Protein AF-A0A941S329-F1 (afdb_monomer)

Secondary structure (DSSP, 8-state):
---SPPSS-TTGGG-HHHHHHHHHH-TT-B-TTT--BHHHHHHTS-HHHHHTSPP-

Structure (mmCIF, N/CA/C/O backbone):
data_AF-A0A9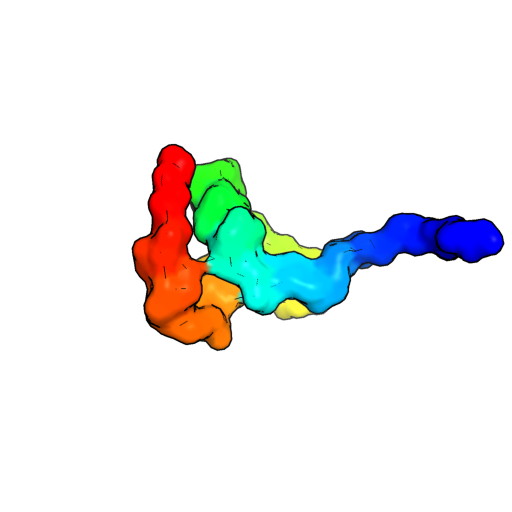41S329-F1
#
_entry.id   AF-A0A941S329-F1
#
loop_
_atom_site.group_PDB
_atom_site.id
_atom_site.type_symbol
_atom_site.label_atom_id
_atom_site.label_alt_id
_atom_site.label_comp_id
_atom_site.label_asym_id
_atom_site.label_entity_id
_atom_site.label_seq_id
_atom_site.pdbx_PDB_ins_code
_atom_site.Cartn_x
_atom_site.Cartn_y
_atom_site.Cartn_z
_atom_site.occupancy
_atom_site.B_iso_or_equiv
_atom_site.auth_seq_id
_atom_site.auth_comp_id
_atom_site.auth_asym_id
_atom_site.auth_atom_id
_atom_site.pdbx_PDB_model_num
ATOM 1 N N . GLU A 1 1 ? 9.116 -4.696 27.850 1.00 72.88 1 GLU A N 1
ATOM 2 C CA . GLU A 1 1 ? 8.592 -5.692 26.889 1.00 72.88 1 GLU A CA 1
ATOM 3 C C . GLU A 1 1 ? 7.970 -4.955 25.706 1.00 72.88 1 GLU A C 1
ATOM 5 O O . GLU A 1 1 ? 7.469 -3.855 25.914 1.00 72.88 1 GLU A O 1
ATOM 10 N N . SER A 1 2 ? 8.050 -5.488 24.483 1.00 80.62 2 SER A N 1
ATOM 11 C CA . SER A 1 2 ? 7.308 -4.919 23.342 1.00 80.62 2 SER A CA 1
ATOM 12 C C . SER A 1 2 ? 5.845 -5.361 23.424 1.00 80.62 2 SER A C 1
ATOM 14 O O . SER A 1 2 ? 5.585 -6.519 23.734 1.00 80.62 2 SER A O 1
ATOM 16 N N . GLY A 1 3 ? 4.909 -4.435 23.193 1.00 87.00 3 GLY A N 1
ATOM 17 C CA . GLY A 1 3 ? 3.464 -4.687 23.251 1.00 87.00 3 GLY A CA 1
ATOM 18 C C . GLY A 1 3 ? 2.937 -5.619 22.145 1.00 87.00 3 GLY A C 1
ATOM 19 O O . GLY A 1 3 ? 3.723 -6.183 21.380 1.00 87.00 3 GLY A O 1
ATOM 20 N N . PRO A 1 4 ? 1.603 -5.789 22.040 1.00 92.75 4 PRO A N 1
ATOM 21 C CA . PRO A 1 4 ? 0.997 -6.645 21.023 1.00 92.75 4 PRO A CA 1
ATOM 22 C C . PRO A 1 4 ? 1.289 -6.138 19.596 1.00 92.75 4 PRO A C 1
ATOM 24 O O . PRO A 1 4 ? 1.536 -4.944 19.400 1.00 92.75 4 PRO A O 1
ATOM 27 N N . PRO A 1 5 ? 1.247 -7.022 18.581 1.00 91.81 5 PRO A N 1
ATOM 28 C CA . PRO A 1 5 ? 1.439 -6.627 17.189 1.00 91.81 5 PRO A CA 1
ATOM 29 C C . PRO A 1 5 ? 0.351 -5.646 16.734 1.00 91.81 5 PRO A C 1
ATOM 31 O O . PRO A 1 5 ? -0.822 -5.792 17.075 1.00 91.81 5 PRO A O 1
ATOM 34 N N . VAL A 1 6 ? 0.742 -4.665 15.919 1.00 93.88 6 VAL A N 1
ATOM 35 C CA . VAL A 1 6 ? -0.177 -3.675 15.342 1.00 93.88 6 VAL A CA 1
ATOM 36 C C . VAL A 1 6 ? -0.560 -4.103 13.932 1.00 93.88 6 VAL A C 1
ATOM 38 O O . VAL A 1 6 ? 0.306 -4.222 13.062 1.00 93.88 6 VAL A O 1
ATOM 41 N N . LEU A 1 7 ? -1.857 -4.317 13.709 1.00 92.56 7 LEU A N 1
ATOM 42 C CA . LEU A 1 7 ? -2.421 -4.725 12.426 1.00 92.56 7 LEU A CA 1
ATOM 43 C C . LEU A 1 7 ? -3.615 -3.832 12.043 1.00 92.56 7 LEU A C 1
ATOM 45 O O . LEU A 1 7 ? -4.474 -3.598 12.893 1.00 92.56 7 LEU A O 1
ATOM 49 N N . PRO A 1 8 ? -3.720 -3.396 10.772 1.00 93.06 8 PRO A N 1
ATOM 50 C CA . PRO A 1 8 ? -2.658 -3.404 9.760 1.00 93.06 8 PRO A CA 1
ATOM 51 C C . PRO A 1 8 ? -1.450 -2.557 10.203 1.00 93.06 8 PRO A C 1
ATOM 53 O O . PRO A 1 8 ? -1.580 -1.642 11.015 1.00 93.06 8 PRO A O 1
ATOM 56 N N . HIS A 1 9 ? -0.250 -2.874 9.701 1.00 94.56 9 HIS A N 1
ATOM 57 C CA . HIS A 1 9 ? 0.952 -2.132 10.089 1.00 94.56 9 HIS A CA 1
ATOM 58 C C . HIS A 1 9 ? 0.806 -0.650 9.676 1.00 94.56 9 HIS A C 1
ATOM 60 O O . HIS A 1 9 ? 0.571 -0.396 8.494 1.00 94.56 9 HIS A O 1
ATOM 66 N N . PRO A 1 10 ? 1.030 0.343 10.564 1.00 92.38 10 PRO A N 1
ATOM 67 C CA . PRO A 1 10 ? 0.644 1.745 10.322 1.00 92.38 10 PRO A CA 1
ATOM 68 C C . PRO A 1 10 ? 1.245 2.403 9.074 1.00 92.38 10 PRO A C 1
ATOM 70 O O . PRO A 1 10 ? 0.736 3.398 8.580 1.00 92.38 10 PRO A O 1
ATOM 73 N N . ARG A 1 11 ? 2.364 1.872 8.572 1.00 94.50 11 ARG A N 1
ATOM 74 C CA . ARG A 1 11 ? 3.042 2.378 7.366 1.00 94.50 11 ARG A CA 1
ATOM 75 C C . ARG A 1 11 ? 2.870 1.483 6.140 1.00 94.50 11 ARG A C 1
ATOM 77 O O . ARG A 1 11 ? 3.581 1.688 5.168 1.00 94.50 11 ARG A O 1
ATOM 84 N N . MET 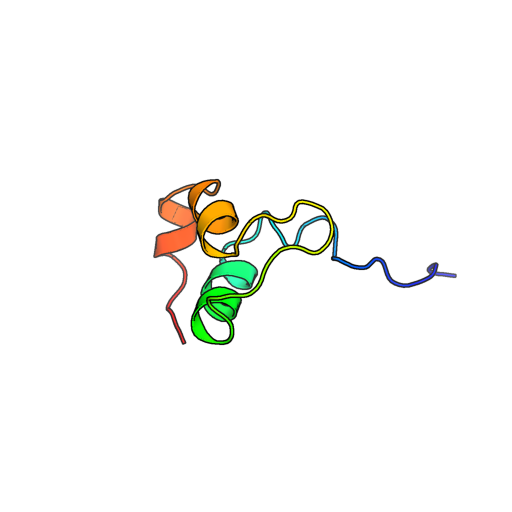A 1 12 ? 2.022 0.452 6.178 1.00 95.69 12 MET A N 1
ATOM 85 C CA . MET A 1 12 ? 1.890 -0.451 5.026 1.00 95.69 12 MET A CA 1
ATOM 86 C C . MET A 1 12 ? 1.338 0.275 3.793 1.00 95.69 12 MET A C 1
ATOM 88 O O . MET A 1 12 ? 1.818 0.070 2.685 1.00 95.69 12 MET A O 1
ATOM 92 N N . GLU A 1 13 ? 0.379 1.176 4.008 1.00 95.69 13 GLU A N 1
ATOM 93 C CA . GLU A 1 13 ? -0.317 1.918 2.956 1.00 95.69 13 GLU A CA 1
ATOM 94 C C . GLU A 1 13 ? 0.538 3.017 2.310 1.00 95.69 13 GLU A C 1
ATOM 96 O O . GLU A 1 13 ? 0.202 3.503 1.238 1.00 95.69 13 GLU A O 1
ATOM 101 N N . SER A 1 14 ? 1.674 3.375 2.917 1.00 96.12 14 SER A N 1
ATOM 102 C CA . SER A 1 14 ? 2.608 4.383 2.401 1.00 96.12 14 SER A CA 1
ATOM 103 C C . SER A 1 14 ? 3.862 3.788 1.755 1.00 96.12 14 SER A C 1
ATOM 105 O O . SER A 1 14 ? 4.858 4.486 1.574 1.00 96.12 14 SER A O 1
ATOM 107 N N . ARG A 1 15 ? 3.863 2.485 1.434 1.00 97.12 15 ARG A N 1
ATOM 108 C CA . ARG A 1 15 ? 5.046 1.784 0.911 1.00 97.12 15 ARG A CA 1
ATOM 109 C C . ARG A 1 15 ? 4.757 1.066 -0.397 1.00 97.12 15 ARG A C 1
ATOM 111 O O . ARG A 1 15 ? 4.118 0.017 -0.417 1.00 97.12 15 ARG A O 1
ATOM 118 N N . ALA A 1 16 ? 5.338 1.574 -1.484 1.00 97.56 16 ALA A N 1
ATOM 119 C CA . ALA A 1 16 ? 5.203 0.972 -2.809 1.00 97.56 16 ALA A CA 1
ATOM 120 C C . ALA A 1 16 ? 5.689 -0.488 -2.850 1.00 97.56 16 ALA A C 1
ATOM 122 O O . ALA A 1 16 ? 5.016 -1.330 -3.430 1.00 97.56 16 ALA A O 1
ATOM 123 N N . PHE A 1 17 ? 6.788 -0.824 -2.161 1.00 96.25 17 PHE A N 1
ATOM 124 C CA . PHE A 1 17 ? 7.306 -2.201 -2.114 1.00 96.25 17 PHE A CA 1
ATOM 125 C C . PHE A 1 17 ? 6.387 -3.193 -1.379 1.00 96.25 17 PHE A C 1
ATOM 127 O O . PHE A 1 17 ? 6.601 -4.396 -1.468 1.00 96.25 17 PHE A O 1
ATOM 134 N N . VAL A 1 18 ? 5.389 -2.704 -0.636 1.00 96.38 18 VAL A N 1
ATOM 135 C CA . VAL A 1 18 ? 4.334 -3.534 -0.040 1.00 96.38 18 VAL A CA 1
ATOM 136 C C . VAL A 1 18 ? 3.151 -3.612 -0.994 1.00 96.38 18 VAL A C 1
ATOM 138 O O . VAL A 1 18 ? 2.668 -4.696 -1.307 1.00 96.38 18 VAL A O 1
ATOM 141 N N . LEU A 1 19 ? 2.690 -2.456 -1.471 1.00 97.38 19 LEU A N 1
ATOM 142 C CA . LEU A 1 19 ? 1.456 -2.364 -2.240 1.00 97.38 19 LEU A CA 1
ATOM 143 C C . LEU A 1 19 ? 1.571 -2.904 -3.671 1.00 97.38 19 LEU A C 1
ATOM 145 O O . LEU A 1 19 ? 0.589 -3.440 -4.176 1.00 97.38 19 LEU A O 1
ATOM 149 N N . VAL A 1 20 ? 2.733 -2.782 -4.327 1.00 97.94 20 VAL A N 1
ATOM 150 C CA . VAL A 1 20 ? 2.931 -3.307 -5.690 1.00 97.94 20 VAL A CA 1
ATOM 151 C C . VAL A 1 20 ? 2.838 -4.838 -5.695 1.00 97.94 20 VAL A C 1
ATOM 153 O O . VAL A 1 20 ? 1.921 -5.336 -6.345 1.00 97.94 20 VAL A O 1
ATOM 156 N N . PRO A 1 21 ? 3.638 -5.588 -4.905 1.00 97.25 21 PRO A N 1
ATOM 157 C CA . PRO A 1 21 ? 3.469 -7.039 -4.823 1.00 97.25 21 PRO A CA 1
ATOM 158 C C . PRO A 1 21 ? 2.078 -7.454 -4.330 1.00 97.25 21 PRO A C 1
ATOM 160 O O . PRO A 1 21 ? 1.523 -8.429 -4.825 1.00 97.25 21 PRO A O 1
ATOM 163 N N . LEU A 1 22 ? 1.481 -6.710 -3.386 1.00 96.81 22 LEU A N 1
ATOM 164 C CA . LEU A 1 22 ? 0.130 -7.000 -2.894 1.00 96.81 22 LEU A CA 1
ATOM 165 C C . LEU A 1 22 ? -0.922 -6.915 -4.005 1.00 96.81 22 LEU A C 1
ATOM 167 O O . LEU A 1 22 ? -1.799 -7.770 -4.071 1.00 96.81 22 LEU A O 1
ATOM 171 N N . ARG A 1 23 ? -0.833 -5.914 -4.887 1.00 97.38 23 ARG A N 1
ATOM 172 C CA . ARG A 1 23 ? -1.722 -5.801 -6.049 1.00 97.38 23 ARG A CA 1
ATOM 173 C C . ARG A 1 23 ? -1.542 -6.981 -6.999 1.00 97.38 23 ARG A C 1
ATOM 175 O O . ARG A 1 23 ? -2.532 -7.447 -7.549 1.00 97.38 23 ARG A O 1
ATOM 182 N N . ASP A 1 24 ? -0.311 -7.442 -7.191 1.00 96.94 24 ASP A N 1
ATOM 183 C CA . ASP A 1 24 ? -0.0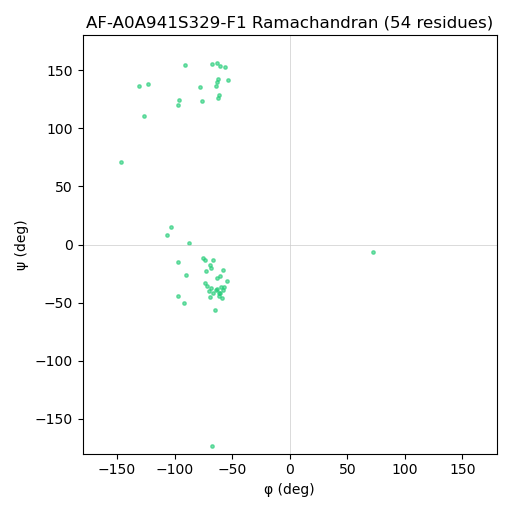20 -8.528 -8.126 1.00 96.94 24 ASP A CA 1
ATOM 184 C C . ASP A 1 24 ? -0.600 -9.868 -7.625 1.00 96.94 24 ASP A C 1
ATOM 186 O O . ASP A 1 24 ? -1.151 -10.633 -8.414 1.00 96.94 24 ASP A O 1
ATOM 190 N N . VAL A 1 25 ? -0.559 -10.127 -6.310 1.00 97.44 25 VAL A N 1
ATOM 191 C CA . VAL A 1 25 ? -1.090 -11.376 -5.722 1.00 97.44 25 VAL A CA 1
ATOM 192 C C . VAL A 1 25 ? -2.564 -11.305 -5.303 1.00 97.44 25 VAL A C 1
ATOM 194 O O . VAL A 1 25 ? -3.230 -12.336 -5.240 1.00 97.44 25 VAL A O 1
ATOM 197 N N . ALA A 1 26 ? -3.077 -10.117 -4.979 1.00 97.12 26 ALA A N 1
ATOM 198 C CA . ALA A 1 26 ? -4.433 -9.904 -4.471 1.00 97.12 26 ALA A CA 1
ATOM 199 C C . ALA A 1 26 ? -5.001 -8.549 -4.956 1.00 97.12 26 ALA A C 1
ATOM 201 O O . ALA A 1 26 ? -5.172 -7.619 -4.160 1.00 97.12 26 ALA A O 1
ATOM 202 N N . PRO A 1 27 ? -5.320 -8.415 -6.258 1.00 96.56 27 PRO A N 1
ATOM 203 C CA . PRO A 1 27 ? -5.732 -7.141 -6.859 1.00 96.56 27 PRO A CA 1
ATOM 204 C C . PRO A 1 27 ? -7.037 -6.576 -6.279 1.00 96.56 27 PRO A C 1
ATOM 206 O O . PRO A 1 27 ? -7.206 -5.357 -6.221 1.00 96.56 27 PRO A O 1
ATOM 209 N N . ASP A 1 28 ? -7.928 -7.449 -5.805 1.00 97.25 28 ASP A N 1
ATOM 210 C CA . ASP A 1 28 ? -9.216 -7.076 -5.208 1.00 97.25 28 ASP A CA 1
ATOM 211 C C . ASP A 1 28 ? -9.130 -6.798 -3.699 1.00 97.25 28 ASP A C 1
ATOM 213 O O . ASP A 1 28 ? -10.142 -6.499 -3.057 1.00 97.25 28 ASP A O 1
ATOM 217 N N . TRP A 1 29 ? -7.933 -6.891 -3.106 1.00 97.12 29 TRP A N 1
ATOM 218 C CA . TRP A 1 29 ? -7.750 -6.625 -1.686 1.00 97.12 29 TRP A CA 1
ATOM 219 C C . TRP A 1 29 ? -8.090 -5.171 -1.338 1.00 97.12 29 TRP A C 1
ATOM 221 O O . TRP A 1 29 ? -7.738 -4.218 -2.047 1.00 97.12 29 TRP A O 1
ATOM 231 N N . ARG A 1 30 ? -8.754 -5.007 -0.190 1.00 97.69 30 ARG A N 1
ATOM 232 C CA . ARG A 1 30 ? -9.163 -3.718 0.369 1.00 97.69 30 ARG A CA 1
ATOM 233 C C . ARG A 1 30 ? -8.596 -3.542 1.766 1.00 97.69 30 ARG A C 1
ATOM 235 O O . ARG A 1 30 ? -8.640 -4.466 2.579 1.00 97.69 30 AR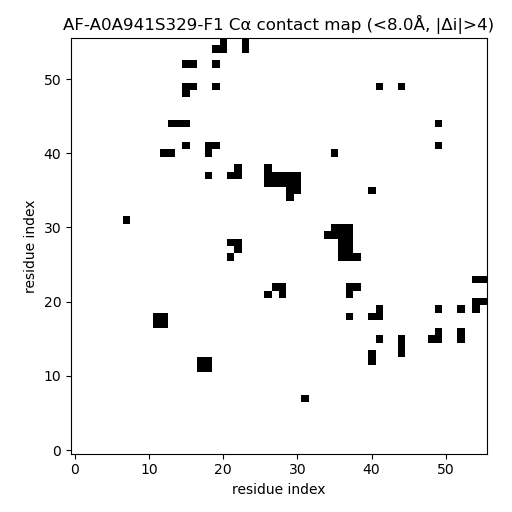G A O 1
ATOM 242 N N . HIS A 1 31 ? -8.109 -2.340 2.053 1.00 96.81 31 HIS A N 1
ATOM 243 C CA . HIS A 1 31 ? -7.594 -2.000 3.369 1.00 96.81 31 HIS A CA 1
ATOM 244 C C . HIS A 1 31 ? -8.709 -2.101 4.418 1.00 96.81 31 HIS A C 1
ATOM 246 O O . HIS A 1 31 ? -9.750 -1.462 4.253 1.00 96.81 31 HIS A O 1
ATOM 252 N N . PRO A 1 32 ? -8.517 -2.870 5.505 1.00 96.06 32 PRO A N 1
ATOM 253 C CA . PRO A 1 32 ? -9.605 -3.229 6.415 1.00 96.06 32 PRO A CA 1
ATOM 254 C C . PRO A 1 32 ? -10.150 -2.042 7.216 1.00 96.06 32 PRO A C 1
ATOM 256 O O . PRO A 1 32 ? -11.264 -2.117 7.720 1.00 96.06 32 PRO A O 1
ATOM 259 N N . VAL A 1 33 ? -9.382 -0.953 7.337 1.00 95.56 33 VAL A N 1
ATOM 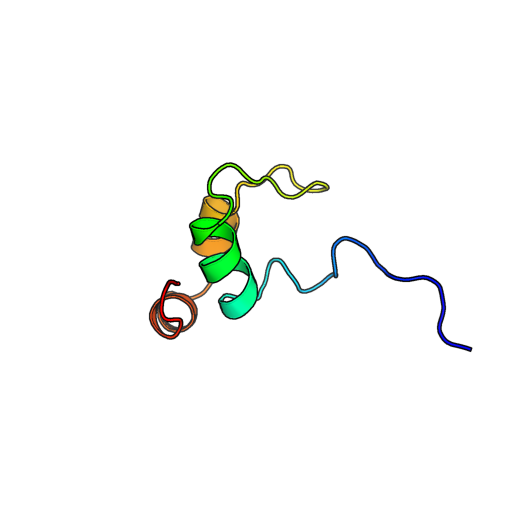260 C CA . VAL A 1 33 ? -9.794 0.243 8.090 1.00 95.56 33 VAL A CA 1
ATOM 261 C C . VAL A 1 33 ? -10.382 1.317 7.173 1.00 95.56 33 VAL A C 1
ATOM 263 O O . VAL A 1 33 ? -11.406 1.905 7.497 1.00 95.56 33 VAL A O 1
ATOM 266 N N . SER A 1 34 ? -9.755 1.579 6.021 1.00 95.44 34 SER A N 1
ATOM 267 C CA . SER A 1 34 ? -10.149 2.678 5.122 1.00 95.44 34 SER A CA 1
ATOM 268 C C . SER A 1 34 ? -11.053 2.242 3.967 1.00 95.44 34 SER A C 1
ATOM 270 O O . SER A 1 34 ? -11.633 3.092 3.300 1.00 95.44 34 SER A O 1
ATOM 272 N N . GLY A 1 35 ? -11.161 0.939 3.687 1.00 96.88 35 GLY A N 1
ATOM 273 C CA . GLY A 1 35 ? -11.939 0.388 2.569 1.00 96.88 35 GLY A CA 1
ATOM 274 C C . GLY A 1 35 ? -11.330 0.609 1.177 1.00 96.88 35 GLY A C 1
ATOM 275 O O . GLY A 1 35 ? -11.832 0.055 0.191 1.00 96.88 35 GLY A O 1
ATOM 276 N N . LEU A 1 36 ? -10.241 1.379 1.092 1.00 97.81 36 LEU A N 1
ATOM 277 C CA . LEU A 1 36 ? -9.529 1.669 -0.149 1.00 97.81 36 LEU A CA 1
ATOM 278 C C . LEU A 1 36 ? -8.939 0.390 -0.742 1.00 97.81 36 LEU A C 1
ATOM 280 O O . LEU A 1 36 ? -8.349 -0.432 -0.038 1.00 97.81 36 LEU A O 1
ATOM 284 N N . SER A 1 37 ? -9.087 0.230 -2.051 1.00 98.06 37 SER A N 1
ATOM 285 C CA . SER A 1 37 ? -8.420 -0.822 -2.813 1.00 98.06 37 SER A CA 1
ATOM 286 C C . SER A 1 37 ? -6.909 -0.599 -2.851 1.00 98.06 37 SER A C 1
ATOM 288 O O . SER A 1 37 ? -6.423 0.534 -2.793 1.00 98.06 37 SER A O 1
ATOM 290 N N . VAL A 1 38 ? -6.149 -1.677 -3.048 1.00 97.12 38 VAL A N 1
ATOM 291 C CA . VAL A 1 38 ? -4.691 -1.594 -3.249 1.00 97.12 38 VAL A CA 1
ATOM 292 C C . VAL A 1 38 ? -4.306 -0.647 -4.400 1.00 97.12 38 VAL A C 1
ATOM 294 O O . VAL A 1 38 ? -3.294 0.049 -4.333 1.00 97.12 38 VAL A O 1
ATOM 297 N N . THR A 1 39 ? -5.155 -0.541 -5.427 1.00 96.81 39 THR A N 1
ATOM 298 C CA . THR A 1 39 ? -4.954 0.372 -6.561 1.00 96.81 39 THR A CA 1
ATOM 299 C C . THR A 1 39 ? -5.138 1.838 -6.163 1.00 96.81 39 THR A C 1
ATOM 301 O O . THR A 1 39 ? -4.374 2.693 -6.611 1.00 96.81 39 THR A O 1
ATOM 304 N N . GLU A 1 40 ? -6.127 2.150 -5.325 1.00 98.00 40 GLU A N 1
ATOM 305 C CA . GLU A 1 40 ? -6.332 3.506 -4.796 1.00 98.00 40 GLU A CA 1
ATOM 306 C C . GLU A 1 40 ? -5.182 3.925 -3.877 1.00 98.00 40 GLU A C 1
ATOM 308 O O . GLU A 1 40 ? -4.671 5.036 -4.015 1.00 98.00 40 GLU A O 1
ATOM 313 N N . LEU A 1 41 ? -4.706 3.013 -3.022 1.00 97.50 41 LEU A N 1
ATOM 314 C CA . LEU A 1 41 ? -3.538 3.258 -2.173 1.00 97.50 41 LEU A CA 1
ATOM 315 C C . LEU A 1 41 ? -2.275 3.528 -3.004 1.00 97.50 41 LEU A C 1
ATOM 317 O O . LEU A 1 41 ? -1.560 4.491 -2.746 1.00 97.50 41 LEU A O 1
ATOM 321 N N . LEU A 1 42 ? -2.028 2.738 -4.056 1.00 97.12 42 LEU A N 1
ATOM 322 C CA . LEU A 1 42 ? -0.908 2.977 -4.972 1.00 97.12 42 LEU A CA 1
ATOM 323 C C . LEU A 1 42 ? -1.009 4.342 -5.660 1.00 97.12 42 LEU A C 1
ATOM 325 O O . LEU A 1 42 ? -0.004 5.041 -5.776 1.00 97.12 42 LEU A O 1
ATOM 329 N N . LYS A 1 43 ? -2.203 4.748 -6.107 1.00 97.19 43 LYS A N 1
ATOM 330 C CA . LYS A 1 43 ? -2.410 6.056 -6.754 1.00 97.19 43 LYS A CA 1
ATOM 331 C C . LYS A 1 43 ? -2.056 7.235 -5.843 1.00 97.19 43 LYS A C 1
ATOM 333 O O . LYS A 1 43 ? -1.668 8.275 -6.370 1.00 97.19 43 LYS A O 1
ATOM 338 N N . ALA A 1 44 ? -2.150 7.069 -4.523 1.00 97.00 44 ALA A N 1
ATOM 339 C CA . ALA A 1 44 ? -1.773 8.088 -3.545 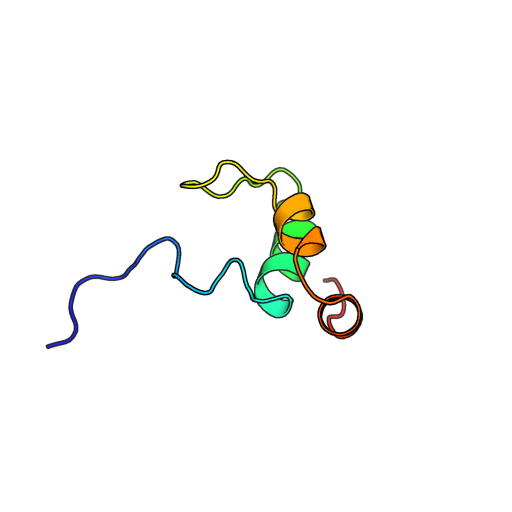1.00 97.00 44 ALA A CA 1
ATOM 340 C C . ALA A 1 44 ? -0.248 8.239 -3.358 1.00 97.00 44 ALA A C 1
ATOM 342 O O . ALA A 1 44 ? 0.191 9.209 -2.743 1.00 97.00 44 ALA A O 1
ATOM 343 N N . LEU A 1 45 ? 0.569 7.319 -3.891 1.00 97.06 45 LEU A N 1
ATOM 344 C CA . LEU A 1 45 ? 2.030 7.367 -3.774 1.00 97.06 45 LEU A CA 1
ATOM 345 C C . LEU A 1 45 ? 2.702 8.114 -4.941 1.00 97.06 45 LEU A C 1
ATOM 347 O O . LEU A 1 45 ? 2.181 8.117 -6.068 1.00 97.06 45 LEU A O 1
ATOM 351 N N . PRO A 1 46 ? 3.906 8.685 -4.733 1.00 97.38 46 PRO A N 1
ATOM 352 C CA . PRO A 1 46 ? 4.698 9.264 -5.814 1.00 97.38 46 PRO A CA 1
ATOM 353 C C . PRO A 1 46 ? 4.915 8.278 -6.969 1.00 97.38 46 PRO A C 1
ATOM 355 O O . PRO A 1 46 ? 5.117 7.082 -6.760 1.00 97.38 46 PRO A O 1
ATOM 358 N N . VAL A 1 47 ? 4.875 8.778 -8.208 1.00 95.50 47 VAL A N 1
ATOM 359 C CA . VAL A 1 47 ? 5.071 7.951 -9.417 1.00 95.50 47 VAL A CA 1
ATOM 360 C C . VAL A 1 47 ? 6.433 7.256 -9.385 1.00 95.50 47 VAL A C 1
ATOM 362 O O . VAL A 1 47 ? 6.499 6.043 -9.559 1.00 95.50 47 VAL A O 1
ATOM 365 N N . ALA A 1 48 ? 7.490 8.001 -9.049 1.00 96.31 48 ALA A N 1
ATOM 366 C CA . ALA A 1 48 ? 8.854 7.480 -8.985 1.00 96.31 48 ALA A CA 1
ATOM 367 C C . ALA A 1 48 ? 8.997 6.283 -8.026 1.00 96.31 48 ALA A C 1
ATOM 369 O O . ALA A 1 48 ? 9.727 5.342 -8.321 1.00 96.31 48 ALA A O 1
ATOM 370 N N . GLU A 1 49 ? 8.275 6.280 -6.901 1.00 95.81 49 GLU A N 1
ATOM 371 C CA . GLU A 1 49 ? 8.308 5.159 -5.955 1.00 95.81 49 GLU A CA 1
ATOM 372 C C . GLU A 1 49 ? 7.597 3.917 -6.494 1.00 95.81 49 GLU A C 1
ATOM 374 O O . GLU A 1 49 ? 8.040 2.801 -6.238 1.00 95.81 49 GLU A O 1
ATOM 379 N N . ARG A 1 50 ? 6.507 4.095 -7.248 1.00 94.69 50 ARG A N 1
ATOM 380 C CA . ARG A 1 50 ? 5.767 2.985 -7.862 1.00 94.69 50 ARG A CA 1
ATOM 381 C C . ARG A 1 50 ? 6.561 2.322 -8.978 1.00 94.69 50 ARG A C 1
ATOM 383 O O . ARG A 1 50 ? 6.607 1.100 -9.041 1.00 94.69 50 ARG A O 1
ATOM 390 N N . GLU A 1 51 ? 7.172 3.125 -9.843 1.00 94.06 51 GLU A N 1
ATOM 391 C CA . GLU A 1 51 ? 7.918 2.648 -11.015 1.00 94.06 51 GLU A CA 1
ATOM 392 C C . GLU A 1 51 ? 9.259 2.005 -10.644 1.00 94.06 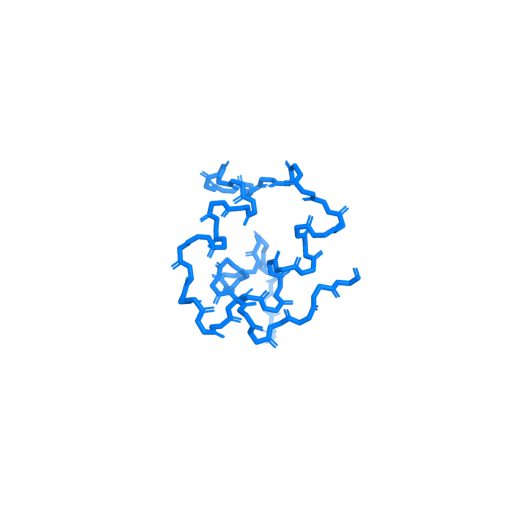51 GLU A C 1
ATOM 394 O O . GLU A 1 51 ? 9.773 1.169 -11.384 1.00 94.06 51 GLU A O 1
ATOM 399 N N . A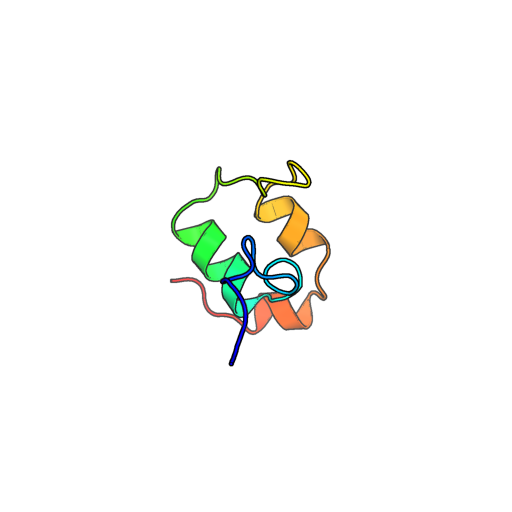LA A 1 52 ? 9.809 2.343 -9.475 1.00 95.19 52 ALA A N 1
ATOM 400 C CA . ALA A 1 52 ? 11.019 1.715 -8.957 1.00 95.19 52 ALA A CA 1
ATOM 401 C C . ALA A 1 52 ? 10.818 0.244 -8.537 1.00 95.19 52 ALA A C 1
ATOM 403 O O . ALA A 1 52 ? 11.803 -0.482 -8.383 1.00 95.19 52 ALA A O 1
ATOM 404 N N . ILE A 1 53 ? 9.573 -0.208 -8.332 1.00 96.06 53 ILE A N 1
ATOM 405 C CA . ILE A 1 53 ? 9.275 -1.579 -7.908 1.00 96.06 53 ILE A CA 1
ATOM 406 C C . ILE A 1 53 ? 8.946 -2.439 -9.123 1.00 96.06 53 ILE A C 1
ATOM 408 O O . ILE A 1 53 ? 8.021 -2.146 -9.877 1.00 96.06 53 ILE A O 1
ATOM 412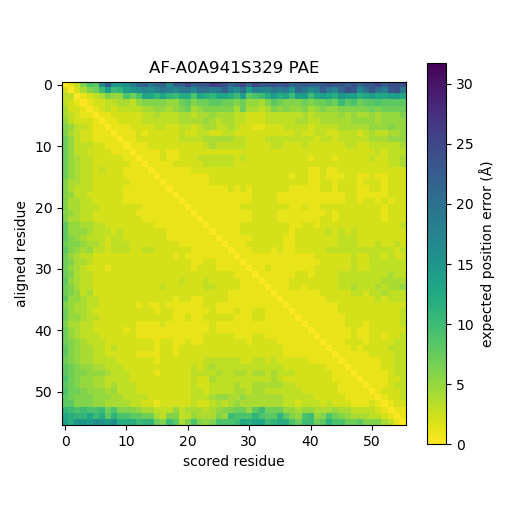 N N . LYS A 1 54 ? 9.686 -3.538 -9.284 1.00 91.12 54 LYS A N 1
ATOM 413 C CA . LYS A 1 54 ? 9.383 -4.553 -10.294 1.00 91.12 54 LYS A CA 1
ATOM 414 C C . LYS A 1 54 ? 8.192 -5.395 -9.819 1.00 91.12 54 LYS A C 1
ATOM 416 O O . LYS A 1 54 ? 8.291 -5.952 -8.724 1.00 91.12 54 LYS A O 1
ATOM 421 N N . PRO A 1 55 ? 7.103 -5.476 -10.603 1.00 86.25 55 PRO A N 1
ATOM 422 C CA . PRO A 1 55 ? 6.020 -6.420 -10.346 1.00 86.25 55 PRO A CA 1
ATOM 423 C C . PRO A 1 55 ? 6.537 -7.863 -10.294 1.00 86.25 55 PRO A C 1
ATOM 425 O O . PRO A 1 55 ? 7.575 -8.160 -10.900 1.00 86.25 55 PRO A O 1
ATOM 428 N N . VAL A 1 56 ? 5.828 -8.714 -9.551 1.00 84.06 56 VAL A N 1
ATOM 429 C CA . VAL A 1 56 ? 6.161 -10.143 -9.370 1.00 84.06 56 VAL A CA 1
ATOM 430 C C . VAL A 1 56 ? 5.808 -10.961 -10.608 1.00 84.06 56 VAL A C 1
ATOM 432 O O . VAL A 1 56 ? 4.749 -10.693 -11.217 1.00 84.06 56 VAL A O 1
#

Radius of gyration: 12.17 Å; Cα contacts (8 Å, |Δi|>4): 51; chains: 1; bounding box: 23×21×38 Å

Mean predicted aligned error: 3.31 Å

Solvent-accessible surface area (backbone atoms only — not comparable to full-atom values): 3625 Å² total; per-residue (Å²): 133,84,76,82,89,68,80,78,52,94,61,52,76,80,30,45,84,52,38,49,50,42,35,74,78,42,59,85,42,53,43,92,86,78,64,47,37,38,64,59,41,52,68,74,45,62,66,70,57,50,72,71,49,81,76,122

pLDDT: mean 94.8, std 4.55, range [72.88, 98.06]

Sequence (56 aa):
ESGPPVLPHPRMESRAFVLVPLRDVAPDWRHPVSGLSVTELLKALPVAEREAIKPV

Foldseek 3Di:
DDDDDDPPPPCLLAALQNLQQCCLVPVQDARPPPRDTSVRSLVPYDPVRNVVDDHD

Nearest PDB structures (foldseek):
  2qx0-assembly1_B  TM=8.741E-01  e=2.361E-03  Yersinia pestis
  4cyu-assembly1_A  TM=7.981E-01  e=9.303E-03  Staphylococcus aureus